Protein AF-A0A7J2YB79-F1 (afdb_monomer_lite)

Sequence (160 aa):
MKFKALCLYAEPNAVDVVEHYNVNGASVYITTDARYLVVEPELNNDAHEIYSKMMEVLFYSLKPLRQSPDPVSYIEEHIWNEAEDLAIVDKVKNVFEQLRYYLVRDVVGYGIIDVLMKDDDVEEVTCERYDRNVGVIHRRYTEYNILDTNIMFGTADAMN

pLDDT: mean 91.73, std 8.38, range [58.25, 98.5]

Structure (mmCIF, N/CA/C/O backbone):
data_AF-A0A7J2YB79-F1
#
_entry.id   AF-A0A7J2YB79-F1
#
loop_
_atom_site.group_PDB
_atom_site.id
_atom_site.type_symbol
_atom_site.label_atom_id
_atom_site.label_alt_id
_atom_site.label_comp_id
_atom_site.label_asym_id
_atom_site.label_entity_id
_atom_site.label_seq_id
_atom_site.pdbx_PDB_ins_code
_atom_site.Cartn_x
_atom_site.Cartn_y
_atom_site.Cartn_z
_atom_site.occupancy
_atom_site.B_iso_or_equiv
_atom_site.auth_seq_id
_atom_site.auth_comp_id
_atom_site.auth_asym_id
_atom_site.auth_atom_id
_atom_site.pdbx_PDB_model_num
ATOM 1 N N . MET A 1 1 ? -19.626 6.740 5.438 1.00 59.31 1 MET A N 1
ATOM 2 C CA . MET A 1 1 ? -18.895 6.752 4.139 1.00 59.31 1 MET A CA 1
ATOM 3 C C . MET A 1 1 ? -18.306 5.360 3.950 1.00 59.31 1 MET A C 1
ATOM 5 O O . MET A 1 1 ? -17.808 4.833 4.928 1.00 59.31 1 MET A O 1
ATOM 9 N N . LYS A 1 2 ? -18.406 4.707 2.780 1.00 74.75 2 LYS A N 1
ATOM 10 C CA . LYS A 1 2 ? -17.812 3.361 2.620 1.00 74.75 2 LYS A CA 1
ATOM 11 C C . LYS A 1 2 ? -16.377 3.474 2.115 1.00 74.75 2 LYS A C 1
ATOM 13 O O . LYS A 1 2 ? -16.171 3.861 0.968 1.00 74.75 2 LYS A O 1
ATOM 18 N N . PHE A 1 3 ? -15.420 3.128 2.968 1.00 87.12 3 PHE A N 1
ATOM 19 C CA . PHE A 1 3 ? -14.007 3.034 2.614 1.00 87.12 3 PHE A CA 1
ATOM 20 C C . PHE A 1 3 ? -13.738 1.665 1.990 1.00 87.12 3 PHE A C 1
ATOM 22 O O . PHE A 1 3 ? -14.204 0.644 2.493 1.00 87.12 3 PHE A O 1
ATOM 29 N N . LYS A 1 4 ? -13.000 1.630 0.881 1.00 88.00 4 LYS A N 1
ATOM 30 C CA . LYS A 1 4 ? -12.633 0.385 0.206 1.00 88.00 4 LYS A CA 1
ATOM 31 C C . LYS A 1 4 ? -11.117 0.303 0.121 1.00 88.00 4 LYS A C 1
ATOM 33 O O . LYS A 1 4 ? -10.509 1.145 -0.529 1.00 88.00 4 LYS A O 1
ATOM 38 N N . ALA A 1 5 ? -10.540 -0.728 0.730 1.00 88.81 5 ALA A N 1
ATOM 39 C CA . ALA A 1 5 ? -9.140 -1.056 0.513 1.00 88.81 5 ALA A CA 1
ATOM 40 C C . ALA A 1 5 ? -8.944 -1.453 -0.957 1.00 88.81 5 ALA A C 1
ATOM 42 O O . ALA A 1 5 ? -9.639 -2.335 -1.472 1.00 88.81 5 ALA A O 1
ATOM 43 N N . LEU A 1 6 ? -8.026 -0.767 -1.630 1.00 91.44 6 LEU A N 1
ATOM 44 C CA . LEU A 1 6 ? -7.545 -1.148 -2.953 1.00 91.44 6 LEU A CA 1
ATOM 45 C C . LEU A 1 6 ? -6.367 -2.099 -2.762 1.00 91.44 6 LEU A C 1
ATOM 47 O O . LEU A 1 6 ? -5.368 -1.698 -2.168 1.00 91.44 6 LEU A O 1
ATOM 51 N N . CYS A 1 7 ? -6.522 -3.336 -3.227 1.00 93.38 7 CYS A N 1
ATOM 52 C CA . CYS A 1 7 ? -5.513 -4.388 -3.140 1.00 93.38 7 CYS A CA 1
ATOM 53 C C . CYS A 1 7 ? -4.871 -4.570 -4.513 1.00 93.38 7 CYS A C 1
ATOM 55 O O . CYS A 1 7 ? -5.582 -4.800 -5.497 1.00 93.38 7 CYS A O 1
ATOM 57 N N . LEU A 1 8 ? -3.548 -4.472 -4.581 1.00 95.19 8 LEU A N 1
ATOM 58 C CA . LEU A 1 8 ? -2.796 -4.731 -5.800 1.00 95.19 8 LEU A CA 1
ATOM 59 C C . LEU A 1 8 ? -2.573 -6.232 -5.951 1.00 95.19 8 LEU A C 1
ATOM 61 O O . LEU A 1 8 ? -2.120 -6.918 -5.036 1.00 95.19 8 LEU A O 1
ATOM 65 N N . TYR A 1 9 ? -2.906 -6.733 -7.132 1.00 93.50 9 TYR A N 1
ATOM 66 C CA . TYR A 1 9 ? -2.791 -8.136 -7.481 1.00 93.50 9 TYR A CA 1
ATOM 67 C C . TYR A 1 9 ? -2.141 -8.273 -8.853 1.00 93.50 9 TYR A C 1
ATOM 69 O O . TYR A 1 9 ? -2.325 -7.431 -9.738 1.00 93.50 9 TYR A O 1
ATOM 77 N N . ALA A 1 10 ? -1.398 -9.357 -9.030 1.00 91.75 10 ALA A N 1
ATOM 78 C CA . ALA A 1 10 ? -0.848 -9.771 -10.304 1.00 91.75 10 ALA A CA 1
ATOM 79 C C . ALA A 1 10 ? -0.682 -11.293 -10.321 1.00 91.75 10 ALA A C 1
ATOM 81 O O . ALA A 1 10 ? -0.416 -11.913 -9.293 1.00 91.75 10 ALA A O 1
ATOM 82 N N . GLU A 1 11 ? -0.781 -11.878 -11.513 1.00 87.56 11 GLU A N 1
ATOM 83 C CA . GLU A 1 11 ? -0.439 -13.277 -11.773 1.00 87.56 11 GLU A CA 1
ATOM 84 C C . GLU A 1 11 ? 0.904 -13.332 -12.516 1.00 87.56 11 GLU A C 1
ATOM 86 O O . GLU A 1 11 ? 0.927 -13.359 -13.749 1.00 87.56 11 GLU A O 1
ATOM 91 N N . PRO A 1 12 ? 2.046 -13.334 -11.802 1.00 76.94 12 PRO A N 1
ATOM 92 C CA . PRO A 1 12 ? 3.361 -13.306 -12.440 1.00 76.94 12 PRO A CA 1
ATOM 93 C C . PRO A 1 12 ? 3.649 -14.566 -13.270 1.00 76.94 12 PRO A C 1
ATOM 95 O O . PRO A 1 12 ? 4.486 -14.522 -14.156 1.00 76.94 12 PRO A O 1
ATOM 98 N N . ASN A 1 13 ? 2.911 -15.665 -13.068 1.00 75.56 13 ASN A N 1
ATOM 99 C CA . ASN A 1 13 ? 3.077 -16.919 -13.816 1.00 75.56 13 ASN A CA 1
ATOM 100 C C . ASN A 1 13 ? 2.823 -16.793 -15.331 1.00 75.56 13 ASN A C 1
ATOM 102 O O . ASN A 1 13 ? 3.170 -17.703 -16.080 1.00 75.56 13 ASN A O 1
ATOM 106 N N . ALA A 1 14 ? 2.181 -15.712 -15.782 1.00 72.06 14 ALA A N 1
ATOM 107 C CA . ALA A 1 14 ? 1.902 -15.479 -17.195 1.00 72.06 14 ALA A CA 1
ATOM 108 C C . ALA A 1 14 ? 3.098 -14.894 -17.972 1.00 72.06 14 ALA A C 1
ATOM 110 O O . ALA A 1 14 ? 3.030 -14.846 -19.200 1.00 72.06 14 ALA A O 1
ATOM 111 N N . VAL A 1 15 ? 4.162 -14.445 -17.287 1.00 78.31 15 VAL A N 1
ATOM 112 C CA . VAL A 1 15 ? 5.333 -13.782 -17.887 1.00 78.31 15 VAL A CA 1
ATOM 113 C C . VAL A 1 15 ? 6.627 -14.196 -17.191 1.00 78.31 15 VAL A C 1
ATOM 115 O O . VAL A 1 15 ? 6.637 -14.528 -16.010 1.00 78.31 15 VAL A O 1
ATOM 118 N N . ASP A 1 16 ? 7.738 -14.169 -17.924 1.00 91.25 16 ASP A N 1
ATOM 119 C CA . ASP A 1 16 ? 9.048 -14.476 -17.361 1.00 91.25 16 ASP A CA 1
ATOM 120 C C . ASP A 1 16 ? 9.463 -13.408 -16.332 1.00 91.25 16 ASP A C 1
ATOM 122 O O . ASP A 1 16 ? 9.653 -12.226 -16.641 1.00 91.25 16 ASP A O 1
ATOM 126 N N . VAL A 1 17 ? 9.589 -13.844 -15.078 1.00 95.31 17 VAL A N 1
ATOM 127 C CA . VAL A 1 17 ? 10.056 -13.030 -13.951 1.00 95.31 17 VAL A CA 1
ATOM 128 C C . VAL A 1 17 ? 11.582 -13.020 -13.946 1.00 95.31 17 VAL A C 1
ATOM 130 O O . VAL A 1 17 ? 12.209 -14.078 -13.872 1.00 95.31 17 VAL A O 1
ATOM 133 N N . VAL A 1 18 ? 12.178 -11.827 -13.990 1.00 95.62 18 VAL A N 1
ATOM 134 C CA . VAL A 1 18 ? 13.635 -11.653 -13.872 1.00 95.62 18 VAL A CA 1
ATOM 135 C C . VAL A 1 18 ? 14.072 -11.527 -12.418 1.00 95.62 18 VAL A C 1
ATOM 137 O O . VAL A 1 18 ? 15.135 -12.024 -12.054 1.00 95.62 18 VAL A O 1
ATOM 140 N N . GLU A 1 19 ? 13.239 -10.921 -11.571 1.00 96.44 19 GLU A N 1
ATOM 141 C CA . GLU A 1 19 ? 13.512 -10.793 -10.144 1.00 96.44 19 GLU A CA 1
ATOM 142 C C . GLU A 1 19 ? 12.228 -10.750 -9.320 1.00 96.44 19 GLU A C 1
ATOM 144 O O . GLU A 1 19 ? 11.199 -10.243 -9.762 1.00 96.44 19 GLU A O 1
ATOM 149 N N . HIS A 1 20 ? 12.314 -11.289 -8.105 1.00 96.81 20 HIS A N 1
ATOM 150 C CA . HIS A 1 20 ? 11.262 -11.256 -7.103 1.00 96.81 20 HIS A CA 1
ATOM 151 C C . HIS A 1 20 ? 11.864 -10.939 -5.731 1.00 96.81 20 HIS A C 1
ATOM 153 O O . HIS A 1 20 ? 12.799 -11.612 -5.287 1.00 96.81 20 HIS A O 1
ATOM 159 N N . TYR A 1 21 ? 11.310 -9.934 -5.059 1.00 97.94 21 TYR A N 1
ATOM 160 C CA . TYR A 1 21 ? 11.701 -9.521 -3.713 1.00 97.94 21 TYR A CA 1
ATOM 161 C C . TYR A 1 21 ? 10.498 -8.968 -2.941 1.00 97.94 21 TYR A C 1
ATOM 163 O O . TYR A 1 21 ? 9.405 -8.834 -3.485 1.00 97.94 21 TYR A O 1
ATOM 171 N N . ASN A 1 22 ? 10.677 -8.693 -1.646 1.00 97.75 22 ASN A N 1
ATOM 172 C CA . ASN A 1 22 ? 9.615 -8.154 -0.798 1.00 97.75 22 ASN A CA 1
ATOM 173 C C . ASN A 1 22 ? 9.918 -6.715 -0.397 1.00 97.75 22 ASN A C 1
ATOM 175 O O . ASN A 1 22 ? 11.039 -6.406 0.003 1.00 97.75 22 ASN A O 1
ATOM 179 N N . VAL A 1 23 ? 8.883 -5.880 -0.407 1.00 97.81 23 VAL A N 1
ATOM 180 C CA . VAL A 1 23 ? 8.926 -4.496 0.062 1.00 97.81 23 VAL A CA 1
ATOM 181 C C . VAL A 1 23 ? 7.732 -4.267 0.975 1.00 97.81 23 VAL A C 1
ATOM 183 O O . VAL A 1 23 ? 6.582 -4.432 0.577 1.00 97.81 23 VAL A O 1
ATOM 186 N N . ASN A 1 24 ? 8.004 -3.910 2.230 1.00 92.56 24 ASN A N 1
ATOM 187 C CA . ASN A 1 24 ? 6.988 -3.565 3.229 1.00 92.56 24 ASN A CA 1
ATOM 188 C C . ASN A 1 24 ? 5.833 -4.592 3.380 1.00 92.56 24 ASN A C 1
ATOM 190 O O . ASN A 1 24 ? 4.707 -4.214 3.671 1.00 92.56 24 ASN A O 1
ATOM 194 N N . GLY A 1 25 ? 6.088 -5.891 3.185 1.00 92.50 25 GLY A N 1
ATOM 195 C CA . GLY A 1 25 ? 5.060 -6.943 3.279 1.00 92.50 25 GLY A CA 1
ATOM 196 C C . GLY A 1 25 ? 4.268 -7.205 1.990 1.00 92.50 25 GLY A C 1
ATOM 197 O O . GLY A 1 25 ? 3.401 -8.075 1.993 1.00 92.50 25 GLY A O 1
ATOM 198 N N . ALA A 1 26 ? 4.584 -6.503 0.900 1.00 97.31 26 ALA A N 1
ATOM 199 C CA . ALA A 1 26 ? 4.149 -6.831 -0.454 1.00 97.31 26 ALA A CA 1
ATOM 200 C C . ALA A 1 26 ? 5.273 -7.534 -1.229 1.00 97.31 26 ALA A C 1
ATOM 202 O O . ALA A 1 26 ? 6.457 -7.311 -0.963 1.00 97.31 26 ALA A O 1
ATOM 203 N N . SER A 1 27 ? 4.899 -8.355 -2.205 1.00 97.56 27 SER A N 1
ATOM 204 C CA . SER A 1 27 ? 5.831 -8.972 -3.147 1.00 97.56 27 SER A CA 1
ATOM 205 C C . SER A 1 27 ? 5.924 -8.134 -4.416 1.00 97.56 27 SER A C 1
ATOM 207 O O . SER A 1 27 ? 4.909 -7.732 -4.984 1.00 97.56 27 SER A O 1
ATOM 209 N N . VAL A 1 28 ? 7.149 -7.898 -4.868 1.00 98.25 28 VAL A N 1
ATOM 210 C CA . VAL A 1 28 ? 7.474 -7.146 -6.078 1.00 98.25 28 VAL A CA 1
ATOM 211 C C . VAL A 1 28 ? 8.112 -8.087 -7.085 1.00 98.25 28 VAL A C 1
ATOM 213 O O . VAL A 1 28 ? 9.024 -8.841 -6.745 1.00 98.25 28 VAL A O 1
ATOM 216 N N . TYR A 1 29 ? 7.642 -8.024 -8.327 1.00 97.88 29 TYR A N 1
ATOM 217 C CA . TYR A 1 29 ? 8.151 -8.813 -9.440 1.00 97.88 29 TYR A CA 1
ATOM 218 C C . TYR A 1 29 ? 8.588 -7.889 -10.570 1.00 97.88 29 TYR A C 1
ATOM 220 O O . TYR A 1 29 ? 7.790 -7.097 -11.073 1.00 97.88 29 TYR A O 1
ATOM 228 N N . ILE A 1 30 ? 9.831 -8.042 -11.012 1.00 97.81 30 ILE A N 1
ATOM 229 C CA . ILE A 1 30 ? 10.319 -7.437 -12.250 1.00 97.81 30 ILE A CA 1
ATOM 230 C C . ILE A 1 30 ? 10.229 -8.492 -13.344 1.00 97.81 30 ILE A C 1
ATOM 232 O O . ILE A 1 30 ? 10.579 -9.657 -13.138 1.00 97.81 30 ILE A O 1
ATOM 236 N N . THR A 1 31 ? 9.750 -8.094 -14.513 1.00 96.81 31 THR A N 1
ATOM 237 C CA . THR A 1 31 ? 9.442 -9.001 -15.627 1.00 96.81 31 THR A CA 1
ATOM 238 C C . THR A 1 31 ? 10.213 -8.621 -16.887 1.00 96.81 31 THR A C 1
ATOM 240 O O . THR A 1 31 ? 10.617 -7.470 -17.060 1.00 96.81 31 THR A O 1
ATOM 243 N N . THR A 1 32 ? 10.412 -9.581 -17.792 1.00 95.00 32 THR A N 1
ATOM 244 C CA . THR A 1 32 ? 11.137 -9.354 -19.057 1.00 95.00 32 THR A CA 1
ATOM 245 C C . THR A 1 32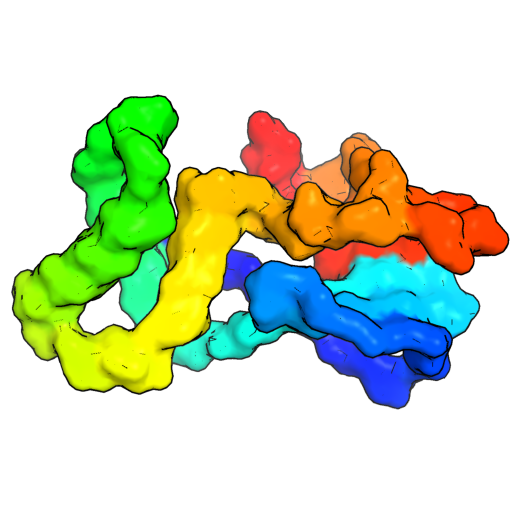 ? 10.425 -8.402 -20.018 1.00 95.00 32 THR A C 1
ATOM 247 O O . THR A 1 32 ? 11.057 -7.872 -20.927 1.00 95.00 32 THR A O 1
ATOM 250 N N . ASP A 1 33 ? 9.111 -8.204 -19.864 1.00 94.88 33 ASP A N 1
ATOM 251 C CA . ASP A 1 33 ? 8.309 -7.284 -20.680 1.00 94.88 33 ASP A CA 1
ATOM 252 C C . ASP A 1 33 ? 8.222 -5.871 -20.080 1.00 94.88 33 ASP A C 1
ATOM 254 O O . ASP A 1 33 ? 7.301 -5.120 -20.394 1.00 94.88 33 ASP A O 1
ATOM 258 N N . ALA A 1 34 ? 9.215 -5.504 -19.262 1.00 96.25 34 ALA A N 1
ATOM 259 C CA . ALA A 1 34 ? 9.373 -4.187 -18.658 1.00 96.25 34 ALA A CA 1
ATOM 260 C C . ALA A 1 34 ? 8.232 -3.787 -17.704 1.00 96.25 34 ALA A C 1
ATOM 262 O O . ALA A 1 34 ? 7.801 -2.633 -17.691 1.00 96.25 34 ALA A O 1
ATOM 263 N N . ARG A 1 35 ? 7.757 -4.718 -16.863 1.00 97.25 35 ARG A N 1
ATOM 264 C CA . ARG A 1 35 ? 6.780 -4.406 -15.804 1.00 97.25 35 ARG A CA 1
ATOM 265 C C . ARG A 1 35 ? 7.320 -4.593 -14.395 1.00 97.25 35 ARG A C 1
ATOM 267 O O . ARG A 1 35 ? 8.077 -5.532 -14.135 1.00 97.25 35 ARG A O 1
ATOM 274 N N . TYR A 1 36 ? 6.842 -3.726 -13.504 1.00 97.94 36 TYR A N 1
ATOM 275 C CA . TYR A 1 36 ? 7.031 -3.757 -12.053 1.00 97.94 36 TYR A CA 1
ATOM 276 C C . TYR A 1 36 ? 5.696 -4.151 -11.402 1.00 97.94 36 TYR A C 1
ATOM 278 O O . TYR A 1 36 ? 4.787 -3.339 -11.247 1.00 97.94 36 TYR A O 1
ATOM 286 N N . LEU A 1 37 ? 5.511 -5.425 -11.079 1.00 97.94 37 LEU A N 1
ATOM 287 C CA . LEU A 1 37 ? 4.233 -5.930 -10.577 1.00 97.94 37 LEU A CA 1
ATOM 288 C C . LEU A 1 37 ? 4.258 -6.016 -9.055 1.00 97.94 37 LEU A C 1
ATOM 290 O O . LEU A 1 37 ? 5.126 -6.674 -8.486 1.00 97.94 37 LEU A O 1
ATOM 294 N N . VAL A 1 38 ? 3.272 -5.398 -8.411 1.00 98.12 38 VAL A N 1
ATOM 295 C CA . VAL A 1 38 ? 3.079 -5.445 -6.961 1.00 98.12 38 VAL A CA 1
ATOM 296 C C . VAL A 1 38 ? 1.944 -6.400 -6.620 1.00 98.12 38 VAL A C 1
ATOM 298 O O . VAL A 1 38 ? 0.843 -6.298 -7.164 1.00 98.12 38 VAL A O 1
ATOM 301 N N . VAL A 1 39 ? 2.201 -7.310 -5.688 1.00 97.38 39 VAL A N 1
ATOM 302 C CA . VAL A 1 39 ? 1.195 -8.191 -5.093 1.00 97.38 39 VAL A CA 1
ATOM 303 C C . VAL A 1 39 ? 1.150 -7.923 -3.596 1.00 97.38 39 VAL A C 1
ATOM 305 O O . VAL A 1 39 ? 2.120 -8.162 -2.877 1.00 97.38 39 VAL A O 1
ATOM 308 N N . GLU A 1 40 ? 0.020 -7.409 -3.130 1.00 96.94 40 GLU A N 1
ATOM 309 C CA . GLU A 1 40 ? -0.227 -7.106 -1.722 1.00 96.94 40 GLU A CA 1
ATOM 310 C C . GLU A 1 40 ? -0.949 -8.267 -1.019 1.00 96.94 40 GLU A C 1
ATOM 312 O O . GLU A 1 40 ? -1.539 -9.126 -1.682 1.00 96.94 40 GLU A O 1
ATOM 317 N N . PRO A 1 41 ? -0.949 -8.307 0.327 1.00 95.06 41 PRO A N 1
ATOM 318 C CA . PRO A 1 41 ? -1.725 -9.289 1.073 1.00 95.06 41 PRO A CA 1
ATOM 319 C C . PRO A 1 41 ? -3.209 -9.267 0.683 1.00 95.06 41 PRO A C 1
ATOM 321 O O . PRO A 1 41 ? -3.841 -8.209 0.654 1.00 95.06 41 PRO A O 1
ATOM 324 N N . GLU A 1 42 ? -3.791 -10.435 0.422 1.00 91.44 42 GLU A N 1
ATOM 325 C CA . GLU A 1 42 ? -5.212 -10.538 0.087 1.00 91.44 42 GLU A CA 1
ATOM 326 C C . GLU A 1 42 ? -6.102 -10.187 1.287 1.00 91.44 42 GLU A C 1
ATOM 328 O O . GLU A 1 42 ? -5.907 -10.686 2.399 1.00 91.44 42 GLU A O 1
ATOM 333 N N . LEU A 1 43 ? -7.133 -9.374 1.049 1.00 90.44 43 LEU A N 1
ATOM 334 C CA . LEU A 1 43 ? -8.219 -9.159 2.001 1.00 90.44 43 LEU A CA 1
ATOM 335 C C . LEU A 1 43 ? -9.399 -10.059 1.642 1.00 90.44 43 LEU A C 1
ATOM 337 O O . LEU A 1 43 ? -9.989 -9.953 0.569 1.00 90.44 43 LEU A O 1
ATOM 341 N N . ASN A 1 44 ? -9.785 -10.930 2.572 1.00 89.12 44 ASN A N 1
ATOM 342 C CA . ASN A 1 44 ? -11.053 -11.641 2.461 1.00 89.12 44 ASN A CA 1
ATOM 343 C C . ASN A 1 44 ? -12.239 -10.695 2.755 1.00 89.12 44 ASN A C 1
ATOM 345 O O . ASN A 1 44 ? -12.065 -9.557 3.198 1.00 89.12 44 ASN A O 1
ATOM 349 N N . ASN A 1 45 ? -13.466 -11.169 2.517 1.00 89.25 45 ASN A N 1
ATOM 350 C CA . ASN A 1 45 ? -14.674 -10.355 2.695 1.00 89.25 45 ASN A CA 1
ATOM 351 C C . ASN A 1 45 ? -14.809 -9.784 4.118 1.00 89.25 45 ASN A C 1
ATOM 353 O O . ASN A 1 45 ? -15.106 -8.601 4.270 1.00 89.25 45 ASN A O 1
ATOM 357 N N . ASP A 1 46 ? -14.536 -10.595 5.144 1.00 86.75 46 ASP A N 1
ATOM 358 C CA . ASP A 1 46 ? -14.587 -10.153 6.542 1.00 86.75 46 ASP A CA 1
ATOM 359 C C . ASP A 1 46 ? -13.559 -9.042 6.804 1.00 86.75 46 ASP A C 1
ATOM 361 O O . ASP A 1 46 ? -13.876 -8.029 7.427 1.00 86.75 46 ASP A O 1
ATOM 365 N N . ALA A 1 47 ? -12.340 -9.189 6.282 1.00 90.19 47 ALA A N 1
ATOM 366 C CA . ALA A 1 47 ? -11.276 -8.207 6.434 1.00 90.19 47 ALA A CA 1
ATOM 367 C C . ALA A 1 47 ? -11.610 -6.887 5.725 1.00 90.19 47 ALA A C 1
ATOM 369 O O . ALA A 1 47 ? -11.371 -5.821 6.286 1.00 90.19 47 ALA A O 1
ATOM 370 N N . HIS A 1 48 ? -12.229 -6.933 4.541 1.00 93.56 48 HIS A N 1
ATOM 371 C CA . HIS A 1 48 ? -12.713 -5.730 3.859 1.00 93.56 48 HIS A CA 1
ATOM 372 C C . HIS A 1 48 ? -13.793 -4.993 4.660 1.00 93.56 48 HIS A C 1
ATOM 374 O O . HIS A 1 48 ? -13.760 -3.763 4.757 1.00 93.56 48 HIS A O 1
ATOM 380 N N . GLU A 1 49 ? -14.749 -5.722 5.241 1.00 92.50 49 GLU A N 1
ATOM 381 C CA . GLU A 1 49 ? -15.794 -5.119 6.071 1.00 92.50 49 GLU A CA 1
ATOM 382 C C . GLU A 1 49 ? -15.220 -4.482 7.335 1.00 92.50 49 GLU A C 1
ATOM 384 O O . GLU A 1 49 ? -15.612 -3.370 7.699 1.00 92.50 49 GLU A O 1
ATOM 389 N N . ILE A 1 50 ? -14.286 -5.169 7.995 1.00 93.81 50 ILE A N 1
ATOM 390 C CA . ILE A 1 50 ? -13.630 -4.653 9.194 1.00 93.81 50 ILE A CA 1
ATOM 391 C C . ILE A 1 50 ? -12.775 -3.435 8.839 1.00 93.81 50 ILE A C 1
ATOM 393 O O . ILE A 1 50 ? -12.936 -2.400 9.477 1.00 93.81 50 ILE A O 1
ATOM 397 N N . TYR A 1 51 ? -11.952 -3.501 7.789 1.00 95.38 51 TYR A N 1
ATOM 398 C CA . TYR A 1 51 ? -11.159 -2.366 7.309 1.00 95.38 51 TYR A CA 1
ATOM 399 C C . TYR A 1 51 ? -12.037 -1.132 7.079 1.00 95.38 51 TYR A C 1
ATOM 401 O O . TYR A 1 51 ? -11.717 -0.052 7.569 1.00 95.38 51 TYR A O 1
ATOM 409 N N . SER A 1 52 ? -13.177 -1.285 6.389 1.00 94.00 52 SER A N 1
ATOM 410 C CA . SER A 1 52 ? -14.067 -0.152 6.114 1.00 94.00 52 SER A CA 1
ATOM 411 C C . SER A 1 52 ? -14.591 0.497 7.393 1.00 94.00 52 SER A C 1
ATOM 413 O O . SER A 1 52 ? -14.762 1.714 7.412 1.00 94.00 52 SER A O 1
ATOM 415 N N . LYS A 1 53 ? -14.890 -0.298 8.427 1.00 91.75 53 LYS A N 1
ATOM 416 C CA . LYS A 1 53 ? -15.366 0.208 9.721 1.00 91.75 53 LYS A CA 1
ATOM 417 C C . LYS A 1 53 ? -14.247 0.915 10.475 1.00 91.75 53 LYS A C 1
ATOM 419 O O . LYS A 1 53 ? -14.442 2.044 10.906 1.00 91.75 53 LYS A O 1
ATOM 424 N N . MET A 1 54 ? -13.076 0.286 10.565 1.00 91.75 54 MET A N 1
ATOM 425 C CA . MET A 1 54 ? -11.902 0.858 11.232 1.00 91.75 54 MET A CA 1
ATOM 426 C C . MET A 1 54 ? -11.500 2.191 10.589 1.00 91.75 54 MET A C 1
ATOM 428 O O . MET A 1 54 ? -11.296 3.177 11.288 1.00 91.75 54 MET A O 1
ATOM 432 N N . MET A 1 55 ? -11.476 2.264 9.254 1.00 91.75 55 MET A N 1
ATOM 433 C CA . MET A 1 55 ? -11.216 3.512 8.529 1.00 91.75 55 MET A CA 1
ATOM 434 C C . MET A 1 55 ? -12.262 4.591 8.796 1.00 91.75 55 MET A C 1
ATOM 436 O O . MET A 1 55 ? -11.907 5.760 8.920 1.00 91.75 55 MET A O 1
ATOM 440 N N . GLU A 1 56 ? -13.544 4.226 8.882 1.00 90.69 56 GLU A N 1
ATOM 441 C CA . GLU A 1 56 ? -14.607 5.185 9.183 1.00 90.69 56 GLU A CA 1
ATOM 442 C C . GLU A 1 56 ? -14.433 5.789 10.577 1.00 90.69 56 GLU A C 1
ATOM 444 O O . GLU A 1 56 ? -14.491 7.011 10.723 1.00 90.69 56 GLU A O 1
ATOM 449 N N . VAL A 1 57 ? -14.148 4.962 11.585 1.00 86.69 57 VAL A N 1
ATOM 450 C CA . VAL A 1 57 ? -13.918 5.461 12.942 1.00 86.69 57 VAL A CA 1
ATOM 451 C C . VAL A 1 57 ? -12.640 6.286 13.017 1.00 86.6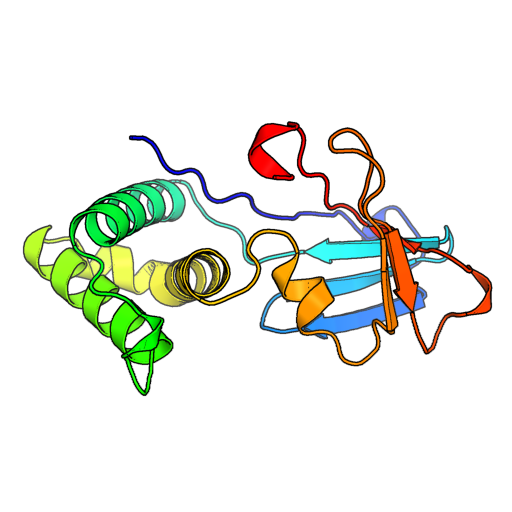9 57 VAL A C 1
ATOM 453 O O . VAL A 1 57 ? -12.674 7.387 13.573 1.00 86.69 57 VAL A O 1
ATOM 456 N N . LEU A 1 58 ? -11.541 5.829 12.411 1.00 86.06 58 LEU A N 1
ATOM 457 C CA . LEU A 1 58 ? -10.307 6.607 12.313 1.00 86.06 58 LEU A CA 1
ATOM 458 C C . LEU A 1 58 ? -10.589 7.973 11.694 1.00 86.06 58 LEU A C 1
ATOM 460 O O . LEU A 1 58 ? -10.255 8.986 12.292 1.00 86.06 58 LEU A O 1
ATOM 464 N N . PHE A 1 59 ? -11.276 8.035 10.556 1.00 85.25 59 PHE A N 1
ATOM 465 C CA . PHE A 1 59 ? -11.573 9.296 9.877 1.00 85.25 59 PHE A CA 1
ATOM 466 C C . PHE A 1 59 ? -12.301 10.316 10.773 1.00 85.25 59 PHE A C 1
ATOM 468 O O . PHE A 1 59 ? -12.004 11.509 10.708 1.00 85.25 59 PHE A O 1
ATOM 475 N N . TYR A 1 60 ? -13.219 9.864 11.635 1.00 83.12 60 TYR A N 1
ATOM 476 C CA . TYR A 1 60 ? -13.947 10.741 12.559 1.00 83.12 60 TYR A CA 1
ATOM 477 C C . TYR A 1 60 ? -13.210 11.029 13.875 1.00 83.12 60 TYR A C 1
ATOM 479 O O . TYR A 1 60 ? -13.453 12.068 14.491 1.00 83.12 60 TYR A O 1
ATOM 487 N N . SER A 1 61 ? -12.340 10.124 14.324 1.00 75.38 61 SER A N 1
ATOM 488 C CA . SER A 1 61 ? -11.662 10.196 15.628 1.00 75.38 61 SER A CA 1
ATOM 489 C C . SER A 1 61 ? -10.216 10.690 15.552 1.00 75.38 61 SER A C 1
ATOM 491 O O . SER A 1 61 ? -9.626 11.021 16.587 1.00 75.38 61 SER A O 1
ATOM 493 N N . LEU A 1 62 ? -9.651 10.767 14.343 1.00 66.94 62 LEU A N 1
ATOM 494 C CA . LEU A 1 62 ? -8.254 11.082 14.091 1.00 66.94 62 LEU A CA 1
ATOM 495 C C . LEU A 1 62 ? -7.885 12.448 14.669 1.00 66.94 62 LEU A C 1
ATOM 497 O O . LEU A 1 62 ? -8.142 13.511 14.098 1.00 66.94 62 LEU A O 1
ATOM 501 N N . LYS A 1 63 ? -7.184 12.411 15.803 1.00 65.38 63 LYS A N 1
ATOM 502 C CA . LYS A 1 63 ? -6.313 13.515 16.203 1.00 65.38 63 LYS A CA 1
ATOM 503 C C . LYS A 1 63 ? -5.213 13.660 15.141 1.00 65.38 63 LYS A C 1
ATOM 505 O O . LYS A 1 63 ? -4.862 12.668 14.503 1.00 65.38 63 LYS A O 1
ATOM 510 N N . PRO A 1 64 ? -4.632 14.855 14.940 1.00 63.81 64 PRO A N 1
ATOM 511 C CA . PRO A 1 64 ? -3.571 15.040 13.953 1.00 63.81 64 PRO A CA 1
ATOM 512 C C . PRO A 1 64 ? -2.404 14.059 14.183 1.00 63.81 64 PRO A C 1
ATOM 514 O O . PRO A 1 64 ? -1.587 14.271 15.077 1.00 63.81 64 PRO A O 1
ATOM 517 N N . LEU A 1 65 ? -2.296 13.005 13.361 1.00 64.12 65 LEU A N 1
ATOM 518 C CA . LEU A 1 65 ? -1.268 11.956 13.502 1.00 64.12 65 LEU A CA 1
ATOM 519 C C . LEU A 1 65 ? 0.156 12.491 13.426 1.00 64.12 65 LEU A C 1
ATOM 521 O O . LEU A 1 65 ? 1.058 11.906 14.011 1.00 64.12 65 LEU A O 1
ATOM 525 N N . ARG A 1 66 ? 0.350 13.644 12.772 1.00 58.25 66 ARG A N 1
ATOM 526 C CA . ARG A 1 66 ? 1.636 14.358 12.721 1.00 58.25 66 ARG A CA 1
ATOM 527 C C . ARG A 1 66 ? 2.201 14.702 14.104 1.00 58.25 66 ARG A C 1
ATOM 529 O O . ARG A 1 66 ? 3.367 15.060 14.195 1.00 58.25 66 ARG A O 1
ATOM 536 N N . GLN A 1 67 ? 1.382 14.650 15.154 1.00 62.12 67 GLN A N 1
ATOM 537 C CA . GLN A 1 67 ? 1.797 14.905 16.532 1.00 62.12 67 GLN A CA 1
ATOM 538 C C . GLN A 1 67 ? 2.047 13.617 17.333 1.00 62.12 67 GLN A C 1
ATOM 540 O O . GLN A 1 67 ? 2.517 13.711 18.465 1.00 62.12 67 GLN A O 1
ATOM 545 N N . SER A 1 68 ? 1.747 12.433 16.780 1.00 69.75 68 SER A N 1
ATOM 546 C CA . SER A 1 68 ? 2.055 11.165 17.443 1.00 69.75 68 SER A CA 1
ATOM 547 C C . SER A 1 68 ? 3.523 10.798 17.204 1.00 69.75 68 SER A C 1
ATOM 549 O O . SER A 1 68 ? 3.938 10.726 16.046 1.00 69.75 68 SER A O 1
ATOM 551 N N . PRO A 1 69 ? 4.314 10.539 18.259 1.00 74.44 69 PRO A N 1
ATOM 552 C CA . PRO A 1 69 ? 5.679 10.038 18.108 1.00 74.44 69 PRO A CA 1
ATOM 553 C C . PRO A 1 69 ? 5.716 8.623 17.511 1.00 74.44 69 PRO A C 1
ATOM 555 O O . PRO A 1 69 ? 6.742 8.234 16.961 1.00 74.44 69 PRO A O 1
ATOM 558 N N . ASP A 1 70 ? 4.607 7.880 17.595 1.00 88.69 70 ASP A N 1
ATOM 559 C CA . ASP A 1 70 ? 4.451 6.551 17.009 1.00 88.69 70 ASP A CA 1
ATOM 560 C C . ASP A 1 70 ? 3.046 6.390 16.392 1.00 88.69 70 ASP A C 1
ATOM 562 O O . ASP A 1 70 ? 2.089 5.986 17.063 1.00 88.69 70 ASP A O 1
ATOM 566 N N . PRO A 1 71 ? 2.872 6.772 15.114 1.00 88.62 71 PRO A N 1
ATOM 567 C CA . PRO A 1 71 ? 1.599 6.628 14.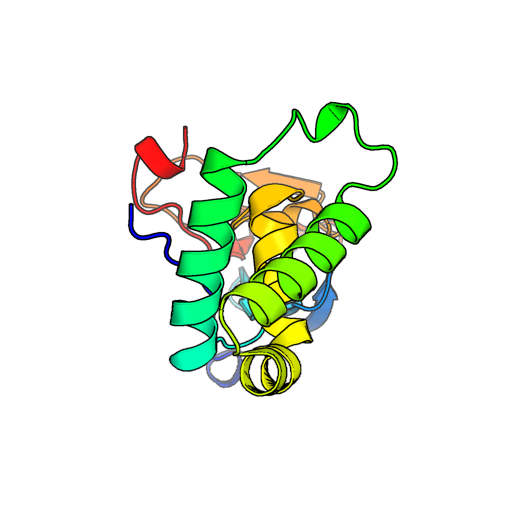416 1.00 88.62 71 PRO A CA 1
ATOM 568 C C . PRO A 1 71 ? 1.182 5.169 14.214 1.00 88.62 71 PRO A C 1
ATOM 570 O O . PRO A 1 71 ? -0.010 4.895 14.156 1.00 88.62 71 PRO A O 1
ATOM 573 N N . VAL A 1 72 ? 2.131 4.235 14.105 1.00 91.25 72 VAL A N 1
ATOM 574 C CA . VAL A 1 72 ? 1.826 2.824 13.827 1.00 91.25 72 VAL A CA 1
ATOM 575 C C . VAL A 1 72 ? 1.215 2.168 15.057 1.00 91.25 72 VAL A C 1
ATOM 577 O O . VAL A 1 72 ? 0.130 1.598 14.950 1.00 91.25 72 VAL A O 1
ATOM 580 N N . SER A 1 73 ? 1.838 2.329 16.227 1.00 91.38 73 SER A N 1
ATOM 581 C CA . SER A 1 73 ? 1.274 1.809 17.480 1.00 91.38 73 SER A CA 1
ATOM 582 C C . SER A 1 73 ? -0.097 2.415 17.782 1.00 91.38 73 SER A C 1
ATOM 584 O O . SER A 1 73 ? -0.994 1.706 18.221 1.00 91.38 73 SER A O 1
ATOM 586 N N . TYR A 1 74 ? -0.311 3.697 17.461 1.00 88.50 74 TYR A N 1
ATOM 587 C CA . TYR A 1 74 ? -1.630 4.324 17.593 1.00 88.50 74 TYR A CA 1
ATOM 588 C C . TYR A 1 74 ? -2.705 3.637 16.732 1.00 88.50 74 TYR A C 1
ATOM 590 O O . TYR A 1 74 ? -3.824 3.424 17.197 1.00 88.50 74 TYR A O 1
ATOM 598 N N . ILE A 1 75 ? -2.377 3.272 15.487 1.00 91.19 75 ILE A N 1
ATOM 599 C CA . ILE A 1 75 ? -3.297 2.531 14.613 1.00 91.19 75 ILE A CA 1
ATOM 600 C C . ILE A 1 75 ? -3.558 1.128 15.167 1.00 91.19 75 ILE A C 1
ATOM 602 O O . ILE A 1 75 ? -4.705 0.692 15.184 1.00 91.19 75 ILE A O 1
ATOM 606 N N . GLU A 1 76 ? -2.530 0.431 15.653 1.00 93.69 76 GLU A N 1
ATOM 607 C CA . GLU A 1 76 ? -2.690 -0.898 16.255 1.00 93.69 76 GLU A CA 1
ATOM 608 C C . GLU A 1 76 ? -3.584 -0.869 17.500 1.00 93.69 76 GLU A C 1
ATOM 610 O O . GLU A 1 76 ? -4.515 -1.667 17.605 1.00 93.69 76 GLU A O 1
ATOM 615 N N . GLU A 1 77 ? -3.356 0.076 18.414 1.00 91.56 77 GLU A N 1
ATOM 616 C CA . GLU A 1 77 ? -4.208 0.288 19.589 1.00 91.56 77 GLU A CA 1
ATOM 617 C C . GLU A 1 77 ? -5.653 0.578 19.180 1.00 91.56 77 GLU A C 1
ATOM 619 O O . GLU A 1 77 ? -6.589 0.030 19.762 1.00 91.56 77 GLU A O 1
ATOM 624 N N . HIS A 1 78 ? -5.848 1.404 18.150 1.00 88.81 78 HIS A N 1
ATOM 625 C CA . HIS A 1 78 ? -7.179 1.707 17.643 1.00 88.81 78 HIS A CA 1
ATOM 626 C C . HIS A 1 78 ? -7.888 0.462 17.098 1.00 88.81 78 HIS A C 1
ATOM 628 O O . HIS A 1 78 ? -9.040 0.228 17.452 1.00 88.81 78 HIS A O 1
ATOM 634 N N . ILE A 1 79 ? -7.201 -0.373 16.308 1.00 93.75 79 ILE A N 1
ATOM 635 C CA . ILE A 1 79 ? -7.761 -1.633 15.793 1.00 93.75 79 ILE A CA 1
ATOM 636 C C . ILE A 1 79 ? -8.300 -2.492 16.941 1.00 93.75 79 ILE A C 1
ATOM 638 O O . ILE A 1 79 ? -9.405 -3.025 16.836 1.00 93.75 79 ILE A O 1
ATOM 642 N N . TRP A 1 80 ? -7.537 -2.632 18.028 1.00 95.88 80 TRP A N 1
ATOM 643 C CA . TRP A 1 80 ? -7.929 -3.478 19.154 1.00 95.88 80 TRP A CA 1
ATOM 644 C C . TRP A 1 80 ? -9.047 -2.872 20.004 1.00 95.88 80 TRP A C 1
ATOM 646 O O . TRP A 1 80 ? -9.994 -3.589 20.320 1.00 95.88 80 TRP A O 1
ATOM 656 N N . ASN A 1 81 ? -8.997 -1.571 20.303 1.00 92.81 81 ASN A N 1
ATOM 657 C CA . ASN A 1 81 ? -10.057 -0.894 21.058 1.00 92.81 81 ASN A CA 1
ATOM 658 C C . ASN A 1 81 ? -11.410 -0.991 20.333 1.00 92.81 81 ASN A C 1
ATOM 660 O O . ASN A 1 81 ? -12.410 -1.397 20.918 1.00 92.81 81 ASN A O 1
ATOM 664 N N . GLU A 1 82 ? -11.431 -0.722 19.026 1.00 91.69 82 GLU A N 1
ATOM 665 C CA . GLU A 1 82 ? -12.654 -0.842 18.227 1.00 91.69 82 GLU A CA 1
ATOM 666 C C . GLU A 1 82 ? -13.118 -2.299 18.092 1.00 91.69 82 GLU A C 1
ATOM 668 O O . GLU A 1 82 ? -14.316 -2.585 18.028 1.00 91.69 82 GLU A O 1
ATOM 673 N N . ALA A 1 83 ? -12.186 -3.258 18.057 1.00 95.12 83 ALA A N 1
ATOM 674 C CA . ALA A 1 83 ? -12.532 -4.675 18.042 1.00 95.12 83 ALA A CA 1
ATOM 675 C C . ALA A 1 83 ? -13.253 -5.107 19.328 1.00 95.12 83 ALA A C 1
ATOM 677 O O . ALA A 1 83 ? -14.171 -5.933 19.261 1.00 95.12 83 ALA A O 1
ATOM 678 N N . GLU A 1 84 ? -12.838 -4.567 20.476 1.00 96.25 84 GLU A N 1
ATOM 679 C CA . GLU A 1 84 ? -13.479 -4.780 21.775 1.00 96.25 84 GLU A CA 1
ATOM 680 C C . GLU A 1 84 ? -14.866 -4.132 21.823 1.00 96.25 84 GLU A C 1
ATOM 682 O O . GLU A 1 84 ? -15.843 -4.827 22.116 1.00 96.25 84 GLU A O 1
ATOM 687 N N . ASP A 1 85 ? -14.977 -2.857 21.440 1.00 93.00 85 ASP A N 1
ATOM 688 C CA . ASP A 1 85 ? -16.239 -2.103 21.447 1.00 93.00 85 ASP A CA 1
ATOM 689 C C . ASP A 1 85 ? -17.310 -2.739 20.547 1.00 93.00 85 ASP A C 1
ATOM 691 O O . ASP A 1 85 ? -18.501 -2.766 20.876 1.00 93.00 85 ASP A O 1
ATOM 695 N N . LEU A 1 86 ? -16.889 -3.313 19.419 1.00 91.94 86 LEU A N 1
ATOM 696 C CA . LEU A 1 86 ? -17.766 -4.009 18.479 1.00 91.94 86 LEU A CA 1
ATOM 697 C C . LEU A 1 86 ? -17.985 -5.494 18.820 1.00 91.94 86 LEU A C 1
ATOM 699 O O . LEU A 1 86 ? -18.748 -6.162 18.118 1.00 91.94 86 LEU A O 1
ATOM 703 N N . ALA A 1 87 ? -17.335 -6.022 19.863 1.00 96.00 87 ALA A N 1
ATOM 704 C CA . ALA A 1 87 ? -17.347 -7.437 20.242 1.00 96.00 87 ALA A CA 1
ATOM 705 C C . ALA A 1 87 ? -16.946 -8.394 19.093 1.00 96.00 87 ALA A C 1
ATOM 707 O O . ALA A 1 87 ? -17.548 -9.452 18.894 1.00 96.00 87 ALA A O 1
ATOM 708 N N . ILE A 1 88 ? -15.916 -8.022 18.322 1.00 95.75 88 ILE A N 1
ATOM 709 C CA . ILE A 1 88 ? -15.399 -8.780 17.164 1.00 95.75 88 ILE A CA 1
ATOM 710 C C . ILE A 1 88 ? -13.915 -9.160 17.285 1.00 95.75 88 ILE A C 1
ATOM 712 O O . ILE A 1 88 ? -13.291 -9.492 16.277 1.00 95.75 88 ILE A O 1
ATOM 716 N N . VAL A 1 89 ? -13.346 -9.141 18.493 1.00 96.88 89 VAL A N 1
ATOM 717 C CA . VAL A 1 89 ? -11.919 -9.424 18.758 1.00 96.88 89 VAL A CA 1
ATOM 718 C C . VAL A 1 89 ? -11.418 -10.688 18.052 1.00 96.88 89 VAL A C 1
ATOM 720 O O . VAL A 1 89 ? -10.390 -10.642 17.381 1.00 96.88 89 VAL A O 1
ATOM 723 N N . ASP A 1 90 ? -12.161 -11.798 18.115 1.00 96.06 90 ASP A N 1
ATOM 724 C CA . ASP A 1 90 ? -11.759 -13.053 17.462 1.00 96.06 90 ASP A CA 1
ATOM 725 C C . ASP A 1 90 ? -11.701 -12.937 15.933 1.00 96.06 90 ASP A C 1
ATOM 727 O O . ASP A 1 90 ? -10.817 -13.511 15.296 1.00 96.06 90 ASP A O 1
ATOM 731 N N . LYS A 1 91 ? -12.615 -12.166 15.329 1.00 94.56 91 LYS A N 1
ATOM 732 C CA . LYS A 1 91 ? -12.593 -11.913 13.883 1.00 94.56 91 LYS A CA 1
ATOM 733 C C . LYS A 1 91 ? -11.383 -11.072 13.508 1.00 94.56 91 LYS A C 1
ATOM 735 O O . LYS A 1 91 ? -10.671 -11.440 12.583 1.00 94.56 91 LYS A O 1
ATOM 740 N N . VAL A 1 92 ? -11.134 -9.990 14.248 1.00 95.94 92 VAL A N 1
ATOM 741 C CA . VAL A 1 92 ? -9.996 -9.087 14.019 1.00 95.94 92 VAL A CA 1
ATOM 742 C C . VAL A 1 92 ? -8.679 -9.832 14.169 1.00 95.94 92 VAL A C 1
ATOM 744 O O . VAL A 1 92 ? -7.825 -9.723 13.299 1.00 95.94 92 VAL A O 1
ATOM 747 N N . LYS A 1 93 ? -8.543 -10.674 15.196 1.00 96.19 93 LYS A N 1
ATOM 748 C CA . LYS A 1 93 ? -7.347 -11.488 15.423 1.00 96.19 93 LYS A CA 1
ATOM 749 C C . LYS A 1 93 ? -6.993 -12.385 14.236 1.00 96.19 93 LYS A C 1
ATOM 751 O O . LYS A 1 93 ? -5.814 -12.545 13.937 1.00 96.19 93 LYS A O 1
ATOM 756 N N . ASN A 1 94 ? -7.989 -12.937 13.542 1.00 94.62 94 ASN A N 1
ATOM 757 C CA . ASN A 1 94 ? -7.764 -13.801 12.379 1.00 94.62 94 ASN A CA 1
ATOM 758 C C . ASN A 1 94 ? -7.268 -13.049 11.136 1.00 94.62 94 ASN A C 1
ATOM 760 O O . ASN A 1 94 ? -6.710 -13.679 10.241 1.00 94.62 94 ASN A O 1
ATOM 764 N N . VAL A 1 95 ? -7.492 -11.734 11.059 1.00 95.12 95 VAL A N 1
ATOM 765 C CA . VAL A 1 95 ? -7.144 -10.901 9.893 1.00 95.12 95 VAL A CA 1
ATOM 766 C C . VAL A 1 95 ? -6.260 -9.705 10.266 1.00 95.12 95 VAL A C 1
ATOM 768 O O . VAL A 1 95 ? -6.164 -8.734 9.515 1.00 95.12 95 VAL A O 1
ATOM 771 N N . PHE A 1 96 ? -5.643 -9.745 11.451 1.00 95.44 96 PHE A N 1
ATOM 772 C CA . PHE A 1 96 ? -4.968 -8.593 12.044 1.00 95.44 96 PHE A CA 1
ATOM 773 C C . PHE A 1 96 ? -3.818 -8.098 11.172 1.00 95.44 96 PHE A C 1
ATOM 775 O O . PHE A 1 96 ? -3.735 -6.905 10.911 1.00 95.44 96 PHE A O 1
ATOM 782 N N . GLU A 1 97 ? -2.979 -9.001 10.662 1.00 94.69 97 GLU A N 1
ATOM 783 C CA . GLU A 1 97 ? -1.829 -8.627 9.832 1.00 94.69 97 GLU A CA 1
ATOM 784 C C . GLU A 1 97 ? -2.256 -7.928 8.537 1.00 94.69 97 GLU A C 1
ATOM 786 O O . GLU A 1 97 ? -1.660 -6.924 8.148 1.00 94.69 97 GLU A O 1
ATOM 791 N N . GLN A 1 98 ? -3.332 -8.397 7.893 1.00 94.62 98 GLN A N 1
ATOM 792 C CA . GLN A 1 98 ? -3.866 -7.746 6.699 1.00 94.62 98 GLN A CA 1
ATOM 793 C C . GLN A 1 98 ? -4.471 -6.382 7.046 1.00 94.62 98 GLN A C 1
ATOM 795 O O . GLN A 1 98 ? -4.166 -5.391 6.390 1.00 94.62 98 GLN A O 1
ATOM 800 N N . LEU A 1 99 ? -5.286 -6.295 8.102 1.00 95.06 99 LEU A N 1
ATOM 801 C CA . LEU A 1 99 ? -5.853 -5.018 8.548 1.00 95.06 99 LEU A CA 1
ATOM 802 C C . LEU A 1 99 ? -4.759 -4.003 8.872 1.00 95.06 99 LEU A C 1
ATOM 804 O O . LEU A 1 99 ? -4.813 -2.871 8.398 1.00 95.06 99 LEU A O 1
ATOM 808 N N . ARG A 1 100 ? -3.754 -4.426 9.640 1.00 95.31 100 ARG A N 1
ATOM 809 C CA . ARG A 1 100 ? -2.593 -3.623 10.011 1.00 95.31 100 ARG A CA 1
ATOM 810 C C . ARG A 1 100 ? -1.861 -3.122 8.774 1.00 95.31 100 ARG A C 1
ATOM 812 O O . ARG A 1 100 ? -1.592 -1.928 8.694 1.00 95.31 100 ARG A O 1
ATOM 819 N N . TYR A 1 101 ? -1.580 -4.002 7.811 1.00 96.50 101 TYR A N 1
ATOM 820 C CA . TYR A 1 101 ? -0.938 -3.631 6.551 1.00 96.50 101 TYR A CA 1
ATOM 821 C C . TYR A 1 101 ? -1.691 -2.488 5.859 1.00 96.50 101 TYR A C 1
ATOM 823 O O . TYR A 1 101 ? -1.117 -1.420 5.652 1.00 96.50 101 TYR A O 1
ATOM 831 N N . TYR A 1 102 ? -2.985 -2.667 5.572 1.00 96.88 102 TYR A N 1
ATOM 832 C CA . TYR A 1 102 ? -3.759 -1.683 4.809 1.00 96.88 102 TYR A CA 1
ATOM 833 C C . TYR A 1 102 ? -4.017 -0.389 5.588 1.00 96.88 102 TYR A C 1
ATOM 835 O O . TYR A 1 102 ? -3.897 0.694 5.023 1.00 96.88 102 TYR A O 1
ATOM 843 N N . LEU A 1 103 ? -4.327 -0.467 6.885 1.00 95.00 103 LEU A N 1
ATOM 844 C CA . LEU A 1 103 ? -4.560 0.728 7.702 1.00 95.00 103 LEU A CA 1
ATOM 845 C C . LEU A 1 103 ? -3.283 1.562 7.845 1.00 95.00 103 LEU A C 1
ATOM 847 O O . LEU A 1 103 ? -3.329 2.778 7.689 1.00 95.00 103 LEU A O 1
ATOM 851 N N . VAL A 1 104 ? -2.127 0.932 8.072 1.00 94.69 104 VAL A N 1
ATOM 852 C CA . VAL A 1 104 ? -0.847 1.655 8.120 1.00 94.69 104 VAL A CA 1
ATOM 853 C C . VAL A 1 104 ? -0.500 2.231 6.746 1.00 94.69 104 VAL A C 1
ATOM 855 O O . VAL A 1 104 ? -0.125 3.400 6.664 1.00 94.69 104 VAL A O 1
ATOM 858 N N . ARG A 1 105 ? -0.662 1.454 5.668 1.00 95.88 105 ARG A N 1
ATOM 859 C CA . ARG A 1 105 ? -0.404 1.889 4.286 1.00 95.88 105 ARG A CA 1
ATOM 860 C C . ARG A 1 105 ? -1.226 3.122 3.900 1.00 95.88 105 ARG A C 1
ATOM 862 O O . ARG A 1 105 ? -0.679 4.060 3.327 1.00 95.88 105 ARG A O 1
ATOM 869 N N . ASP A 1 106 ? -2.514 3.123 4.235 1.00 94.06 106 ASP A N 1
ATOM 870 C CA . ASP A 1 106 ? -3.463 4.143 3.778 1.00 94.06 106 ASP A CA 1
ATOM 871 C C . ASP A 1 106 ? -3.524 5.375 4.688 1.00 94.06 106 ASP A C 1
ATOM 873 O O . ASP A 1 106 ? -3.857 6.463 4.221 1.00 94.06 106 ASP A O 1
ATOM 877 N N . VAL A 1 107 ? -3.215 5.225 5.980 1.00 91.50 107 VAL A N 1
ATOM 878 C CA . VAL A 1 107 ? -3.325 6.319 6.960 1.00 91.50 107 VAL A CA 1
ATOM 879 C C . VAL A 1 107 ? -1.974 6.972 7.262 1.00 91.50 107 VAL A C 1
ATOM 881 O O . VAL A 1 107 ? -1.911 8.184 7.477 1.00 91.50 107 VAL A O 1
ATOM 884 N N . VAL A 1 108 ? -0.897 6.184 7.302 1.00 91.50 108 VAL A N 1
ATOM 885 C CA . VAL A 1 108 ? 0.460 6.654 7.642 1.00 91.50 108 VAL A CA 1
ATOM 886 C C . VAL A 1 108 ? 1.368 6.680 6.413 1.00 91.50 108 VAL A C 1
ATOM 888 O O . VAL A 1 108 ? 2.221 7.558 6.301 1.00 91.50 108 VAL A O 1
ATOM 891 N N . GLY A 1 109 ? 1.210 5.697 5.529 1.00 93.56 109 GLY A N 1
ATOM 892 C CA . GLY A 1 109 ? 1.997 5.540 4.315 1.00 93.56 109 GLY A CA 1
ATOM 893 C C . GLY A 1 109 ? 1.533 6.420 3.157 1.00 93.56 109 GLY A C 1
ATOM 894 O O . GLY A 1 109 ? 0.905 7.464 3.336 1.00 93.56 109 GLY A O 1
ATOM 895 N N . TYR A 1 110 ? 1.860 5.972 1.948 1.00 94.75 110 TYR A N 1
ATOM 896 C CA . TYR A 1 110 ? 1.550 6.679 0.700 1.00 94.75 110 TYR A CA 1
ATOM 897 C C . TYR A 1 110 ? 0.384 6.042 -0.078 1.00 94.75 110 TYR A C 1
ATOM 899 O O . TYR A 1 110 ? 0.284 6.195 -1.296 1.00 94.75 110 TYR A O 1
ATOM 907 N N . GLY A 1 111 ? -0.501 5.306 0.603 1.00 94.50 111 GLY A N 1
ATOM 908 C CA . GLY A 1 111 ? -1.655 4.655 -0.018 1.00 94.50 111 GLY A CA 1
ATOM 909 C C . GLY A 1 111 ? -1.246 3.650 -1.097 1.00 94.50 111 GLY A C 1
ATOM 910 O O . GLY A 1 111 ? -0.344 2.842 -0.895 1.00 94.50 111 GLY A O 1
ATOM 911 N N . ILE A 1 112 ? -1.884 3.708 -2.269 1.00 95.31 112 ILE A N 1
ATOM 912 C CA . ILE A 1 112 ? -1.672 2.723 -3.347 1.00 95.31 112 ILE A CA 1
ATOM 913 C C . ILE A 1 112 ? -0.254 2.724 -3.945 1.00 95.31 112 ILE A C 1
ATOM 915 O O . ILE A 1 112 ? 0.100 1.780 -4.642 1.00 95.31 112 ILE A O 1
ATOM 919 N N . ILE A 1 113 ? 0.553 3.763 -3.692 1.00 97.12 113 ILE A N 1
ATOM 920 C CA . ILE A 1 113 ? 1.957 3.838 -4.133 1.00 97.12 113 ILE A CA 1
ATOM 921 C C . ILE A 1 113 ? 2.956 3.572 -2.996 1.00 97.12 113 ILE A C 1
ATOM 923 O O . ILE A 1 113 ? 4.158 3.699 -3.207 1.00 97.12 113 ILE A O 1
ATOM 927 N N . ASP A 1 114 ? 2.498 3.197 -1.796 1.00 97.94 114 ASP A N 1
ATOM 928 C CA . ASP A 1 114 ? 3.355 3.002 -0.614 1.00 97.94 114 ASP A CA 1
ATOM 929 C C . ASP A 1 114 ? 4.493 2.006 -0.846 1.00 97.94 114 ASP A C 1
ATOM 931 O O . ASP A 1 114 ? 5.610 2.245 -0.394 1.00 97.94 114 ASP A O 1
ATOM 935 N N . VAL A 1 115 ? 4.231 0.932 -1.597 1.00 98.25 115 VAL A N 1
ATOM 936 C CA . VAL A 1 115 ? 5.255 -0.050 -1.975 1.00 98.25 115 VAL A CA 1
ATOM 937 C C . VAL A 1 115 ? 6.356 0.604 -2.809 1.00 98.25 115 VAL A C 1
ATOM 939 O O . VAL A 1 115 ? 7.525 0.429 -2.491 1.00 98.25 115 VAL A O 1
ATOM 942 N N . LEU A 1 116 ? 5.999 1.421 -3.806 1.00 98.38 116 LEU A N 1
ATOM 943 C CA . LEU A 1 116 ? 6.977 2.120 -4.652 1.00 98.38 116 LEU A CA 1
ATOM 944 C C . LEU A 1 116 ? 7.808 3.114 -3.835 1.00 98.38 116 LEU A C 1
ATOM 946 O O . LEU A 1 116 ? 9.012 3.224 -4.018 1.00 98.38 116 LEU A O 1
ATOM 950 N N . MET A 1 117 ? 7.157 3.832 -2.917 1.00 98.00 117 MET A N 1
ATOM 951 C CA . MET A 1 117 ? 7.793 4.865 -2.095 1.00 98.00 117 MET A CA 1
ATOM 952 C C . MET A 1 117 ? 8.745 4.305 -1.031 1.00 98.00 117 MET A C 1
ATOM 954 O O . MET A 1 117 ? 9.597 5.040 -0.534 1.00 98.00 117 MET A O 1
ATOM 958 N N . LYS A 1 118 ? 8.577 3.036 -0.645 1.00 97.62 118 LYS A N 1
ATOM 959 C CA . LYS A 1 118 ? 9.407 2.342 0.354 1.00 97.62 118 LYS A CA 1
ATOM 960 C C . LYS A 1 118 ? 10.437 1.398 -0.263 1.00 97.62 118 LYS A C 1
ATOM 962 O O . LYS A 1 118 ? 11.164 0.744 0.481 1.00 97.62 118 LYS A O 1
ATOM 967 N N . ASP A 1 119 ? 10.470 1.295 -1.585 1.00 98.38 119 ASP A N 1
ATOM 968 C CA . ASP A 1 119 ? 11.448 0.489 -2.297 1.00 98.38 119 ASP A CA 1
ATOM 969 C C . ASP A 1 119 ? 12.721 1.307 -2.553 1.00 98.38 119 ASP A C 1
ATOM 971 O O . ASP A 1 119 ? 12.718 2.248 -3.345 1.00 98.38 119 ASP A O 1
ATOM 975 N N . ASP A 1 120 ? 13.822 0.937 -1.896 1.00 97.88 120 ASP A N 1
ATOM 976 C CA . ASP A 1 120 ? 15.115 1.619 -2.039 1.00 97.88 120 ASP A CA 1
ATOM 977 C C . ASP A 1 120 ? 15.687 1.531 -3.471 1.00 97.88 120 ASP A C 1
ATOM 979 O O . ASP A 1 120 ? 16.509 2.367 -3.876 1.00 97.88 120 ASP A O 1
ATOM 983 N N . ASP A 1 121 ? 15.252 0.536 -4.254 1.00 98.19 121 ASP A N 1
ATOM 984 C CA . ASP A 1 121 ? 15.659 0.357 -5.645 1.00 98.19 121 ASP A CA 1
ATOM 985 C C . ASP A 1 121 ? 14.832 1.182 -6.640 1.00 98.19 121 ASP A C 1
ATOM 987 O O . ASP A 1 121 ? 15.221 1.301 -7.808 1.00 98.19 121 ASP A O 1
ATOM 991 N N . VAL A 1 122 ? 13.735 1.802 -6.203 1.00 98.31 122 VAL A N 1
ATOM 992 C CA . VAL A 1 122 ? 12.992 2.767 -7.017 1.00 98.31 122 VAL A CA 1
ATOM 993 C C . VAL A 1 122 ? 13.688 4.125 -6.922 1.00 98.31 122 VAL A C 1
ATOM 995 O O . VAL A 1 122 ? 13.864 4.708 -5.853 1.00 98.31 122 VAL A O 1
ATOM 998 N N . GLU A 1 123 ? 14.133 4.639 -8.066 1.00 98.00 123 GLU A N 1
ATOM 999 C CA . GLU A 1 123 ? 14.776 5.951 -8.162 1.00 98.00 123 GLU A CA 1
ATOM 1000 C C . GLU A 1 123 ? 13.755 7.065 -8.383 1.00 98.00 123 GLU A C 1
ATOM 1002 O O . GLU A 1 123 ? 13.844 8.123 -7.759 1.00 98.00 123 GLU A O 1
ATOM 1007 N N . GLU A 1 124 ? 12.781 6.815 -9.256 1.00 98.06 124 GLU A N 1
ATOM 1008 C CA . GLU A 1 124 ? 11.753 7.781 -9.622 1.00 98.06 124 GLU A CA 1
ATOM 1009 C C . GLU A 1 124 ? 10.406 7.083 -9.800 1.00 98.06 124 GLU A C 1
ATOM 1011 O O . GLU A 1 124 ? 10.321 6.006 -10.394 1.00 98.06 124 GLU A O 1
ATOM 1016 N N . VAL A 1 125 ? 9.347 7.731 -9.313 1.00 97.88 125 VAL A N 1
ATOM 1017 C CA . VAL A 1 125 ? 7.953 7.350 -9.552 1.00 97.88 125 VAL A CA 1
ATOM 1018 C C . VAL A 1 125 ? 7.334 8.395 -10.472 1.00 97.88 125 VAL A C 1
ATOM 1020 O O . VAL A 1 125 ? 7.307 9.582 -10.150 1.00 97.88 125 VAL A O 1
ATOM 1023 N N . THR A 1 126 ? 6.807 7.953 -11.609 1.00 95.62 126 THR A N 1
ATOM 1024 C CA . THR A 1 126 ? 6.181 8.805 -12.624 1.00 95.62 126 THR A CA 1
ATOM 1025 C C . THR A 1 126 ? 4.684 8.520 -12.700 1.00 95.62 126 THR A C 1
ATOM 1027 O O . THR A 1 126 ? 4.246 7.381 -12.840 1.00 95.62 126 THR A O 1
ATOM 1030 N N . CYS A 1 127 ? 3.868 9.567 -12.611 1.00 94.12 127 CYS A N 1
ATOM 1031 C CA . CYS A 1 127 ? 2.421 9.474 -12.770 1.00 94.12 127 CYS A CA 1
ATOM 1032 C C . CYS A 1 127 ? 1.937 10.653 -13.613 1.00 94.12 127 CYS A C 1
ATOM 1034 O O . CYS A 1 127 ? 1.836 11.778 -13.130 1.00 94.12 127 CYS A O 1
ATOM 1036 N N . GLU A 1 128 ? 1.658 10.406 -14.892 1.00 90.81 128 GLU A N 1
ATOM 1037 C CA . GLU A 1 128 ? 1.258 11.470 -15.823 1.00 90.81 128 GLU A CA 1
ATOM 1038 C C . GLU A 1 128 ? -0.252 11.725 -15.844 1.00 90.81 128 GLU A C 1
ATOM 1040 O O . GLU A 1 128 ? -0.697 12.845 -16.097 1.00 90.81 128 GLU A O 1
ATOM 1045 N N . ARG A 1 129 ? -1.050 10.666 -15.674 1.00 92.81 129 ARG A N 1
ATOM 1046 C CA . ARG A 1 129 ? -2.512 10.693 -15.780 1.00 92.81 129 ARG A CA 1
ATOM 1047 C C . ARG A 1 129 ? -3.119 9.645 -14.861 1.00 92.81 129 ARG A C 1
ATOM 1049 O O . ARG A 1 129 ? -2.560 8.568 -14.696 1.00 92.81 129 ARG A O 1
ATOM 1056 N N . TYR A 1 130 ? -4.313 9.936 -14.358 1.00 92.38 130 TYR A N 1
ATOM 1057 C CA . TYR A 1 130 ? -5.041 9.041 -13.464 1.00 92.38 130 TYR A CA 1
ATOM 1058 C C . TYR A 1 130 ? -5.486 7.729 -14.131 1.00 92.38 130 TYR A C 1
ATOM 1060 O O . TYR A 1 130 ? -5.710 6.740 -13.439 1.00 92.38 130 TYR A O 1
ATOM 1068 N N . ASP A 1 131 ? -5.639 7.719 -15.457 1.00 93.62 131 ASP A N 1
ATOM 1069 C CA . ASP A 1 131 ? -6.116 6.593 -16.269 1.00 93.62 131 ASP A CA 1
ATOM 1070 C C . ASP A 1 131 ? -4.981 5.793 -16.927 1.00 93.62 131 ASP A C 1
ATOM 1072 O O . ASP A 1 131 ? -5.221 4.999 -17.839 1.00 93.62 131 ASP A O 1
ATOM 1076 N N . ARG A 1 132 ? -3.736 6.015 -16.491 1.00 94.75 132 ARG A N 1
ATOM 1077 C CA . ARG A 1 132 ? -2.575 5.231 -16.907 1.00 94.75 132 ARG A CA 1
ATOM 1078 C C . ARG A 1 132 ? -1.872 4.625 -15.710 1.00 94.75 132 ARG A C 1
ATOM 1080 O O . ARG A 1 132 ? -1.973 5.123 -14.589 1.00 94.75 132 ARG A O 1
ATOM 1087 N N . ASN A 1 133 ? -1.147 3.554 -15.989 1.00 97.00 133 ASN A N 1
ATOM 1088 C CA . ASN A 1 133 ? -0.298 2.904 -15.017 1.00 97.00 133 ASN A CA 1
ATOM 1089 C C . ASN A 1 133 ? 0.767 3.890 -14.528 1.00 97.00 133 ASN A C 1
ATOM 1091 O O . ASN A 1 133 ? 1.314 4.676 -15.3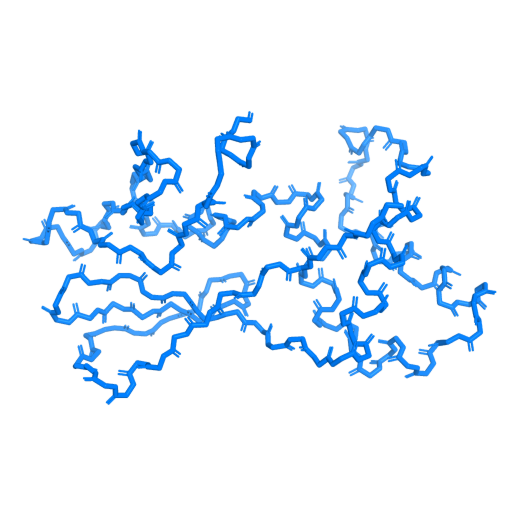05 1.00 97.00 133 ASN A O 1
ATOM 1095 N N . VAL A 1 134 ? 1.038 3.850 -13.228 1.00 98.00 134 VAL A N 1
ATOM 1096 C CA . VAL A 1 134 ? 2.191 4.531 -12.641 1.00 98.00 134 VAL A CA 1
ATOM 1097 C C . VAL A 1 134 ? 3.446 3.856 -13.193 1.00 98.00 134 VAL A C 1
ATOM 1099 O O . VAL A 1 134 ? 3.504 2.627 -13.252 1.00 98.00 134 VAL A O 1
ATOM 1102 N N . GLY A 1 135 ? 4.429 4.637 -13.622 1.00 98.12 135 GLY A N 1
ATOM 1103 C CA . GLY A 1 135 ? 5.714 4.133 -14.098 1.00 98.12 135 GLY A CA 1
ATOM 1104 C C . GLY A 1 135 ? 6.792 4.297 -13.034 1.00 98.12 135 GLY A C 1
ATOM 1105 O O . GLY A 1 135 ? 6.737 5.241 -12.243 1.00 98.12 135 GLY A O 1
ATOM 1106 N N . VAL A 1 136 ? 7.799 3.427 -13.031 1.00 98.50 136 VAL A N 1
ATOM 1107 C CA . VAL A 1 136 ? 8.973 3.574 -12.154 1.00 98.50 136 VAL A CA 1
ATOM 1108 C C . VAL A 1 136 ? 10.282 3.484 -12.924 1.00 98.50 136 VAL A C 1
ATOM 1110 O O . VAL A 1 136 ? 10.417 2.677 -13.842 1.00 98.50 136 VAL A O 1
ATOM 1113 N N . ILE A 1 137 ? 11.263 4.287 -12.518 1.00 98.31 137 ILE A N 1
ATOM 1114 C CA . ILE A 1 137 ? 12.666 4.102 -12.898 1.00 98.31 137 ILE A CA 1
ATOM 1115 C C . ILE A 1 137 ? 13.326 3.286 -11.791 1.00 98.31 137 ILE A C 1
ATOM 1117 O O . ILE A 1 137 ? 13.353 3.708 -10.634 1.00 98.31 137 ILE A O 1
ATOM 1121 N N . HIS A 1 138 ? 13.848 2.113 -12.141 1.00 98.25 138 HIS A N 1
ATOM 1122 C CA . HIS A 1 138 ? 14.456 1.187 -11.189 1.00 98.25 138 HIS A CA 1
ATOM 1123 C C . HIS A 1 138 ? 15.981 1.200 -11.311 1.00 98.25 138 HIS A C 1
ATOM 1125 O O . HIS A 1 138 ? 16.531 0.939 -12.384 1.00 98.25 138 HIS A O 1
ATOM 1131 N N . ARG A 1 139 ? 16.682 1.426 -10.195 1.00 98.00 139 ARG A N 1
ATOM 1132 C CA . ARG A 1 139 ? 18.145 1.605 -10.131 1.00 98.00 139 ARG A CA 1
ATOM 1133 C C . ARG A 1 139 ? 18.926 0.451 -10.753 1.00 98.00 139 ARG A C 1
ATOM 1135 O O . ARG A 1 139 ? 19.979 0.659 -11.351 1.00 98.00 139 ARG A O 1
ATOM 1142 N N . ARG A 1 140 ? 18.427 -0.776 -10.579 1.00 97.44 140 ARG A N 1
ATOM 1143 C CA . ARG A 1 140 ? 19.082 -2.009 -11.051 1.00 97.44 140 ARG A CA 1
ATOM 1144 C C . ARG A 1 140 ? 18.673 -2.448 -12.462 1.00 97.44 140 ARG A C 1
ATOM 1146 O O . ARG A 1 140 ? 19.373 -3.275 -13.030 1.00 97.44 140 ARG A O 1
ATOM 1153 N N . TYR A 1 141 ? 17.603 -1.878 -13.023 1.00 96.81 141 TYR A N 1
ATOM 1154 C CA . TYR A 1 141 ? 17.021 -2.280 -14.314 1.00 96.81 141 TYR A CA 1
ATOM 1155 C C . TYR A 1 141 ? 16.881 -1.087 -15.267 1.00 96.81 141 TYR A C 1
ATOM 1157 O O . TYR A 1 141 ? 15.811 -0.791 -15.804 1.00 96.81 141 TYR A O 1
ATOM 1165 N N . THR A 1 142 ? 17.981 -0.356 -15.435 1.00 94.50 142 THR A N 1
ATOM 1166 C CA . THR A 1 142 ? 18.010 0.897 -16.208 1.00 94.50 142 THR A CA 1
ATOM 1167 C C . THR A 1 142 ? 17.791 0.689 -17.708 1.00 94.50 142 THR A C 1
ATOM 1169 O O . THR A 1 142 ? 17.377 1.617 -18.399 1.00 94.50 142 THR A O 1
ATOM 1172 N N . GLU A 1 143 ? 17.997 -0.525 -18.225 1.00 95.62 143 GLU A N 1
ATOM 1173 C CA . GLU A 1 143 ? 17.788 -0.880 -19.630 1.00 95.62 143 GLU A CA 1
ATOM 1174 C C . GLU A 1 143 ? 16.331 -0.741 -20.091 1.00 95.62 143 GLU A C 1
ATOM 1176 O O . GLU A 1 143 ? 16.087 -0.511 -21.277 1.00 95.62 143 GLU A O 1
ATOM 1181 N N . TYR A 1 144 ? 15.368 -0.837 -19.169 1.00 95.19 144 TYR A N 1
ATOM 1182 C CA . TYR A 1 144 ? 13.949 -0.672 -19.484 1.00 95.19 144 TYR A CA 1
ATOM 1183 C C . TYR A 1 144 ? 13.513 0.800 -19.529 1.00 95.19 144 TYR A C 1
ATOM 1185 O O . TYR A 1 144 ? 12.433 1.095 -20.035 1.00 95.19 144 TYR A O 1
ATOM 1193 N N . ASN A 1 145 ? 14.357 1.739 -19.083 1.00 94.44 145 ASN A N 1
ATOM 1194 C CA . ASN A 1 145 ? 14.036 3.147 -18.812 1.00 94.44 145 ASN A CA 1
ATOM 1195 C C . ASN A 1 145 ? 12.904 3.323 -17.784 1.00 94.44 145 ASN A C 1
ATOM 1197 O O . ASN A 1 145 ? 13.168 3.749 -16.666 1.00 94.44 145 ASN A O 1
ATOM 1201 N N . ILE A 1 146 ? 11.663 2.994 -18.155 1.00 97.12 146 ILE A N 1
ATOM 1202 C CA . ILE A 1 146 ? 10.475 3.051 -17.299 1.00 97.12 146 ILE A CA 1
ATOM 1203 C C . ILE A 1 146 ? 9.829 1.668 -17.295 1.00 97.12 146 ILE A C 1
ATOM 1205 O O . ILE A 1 146 ? 9.529 1.118 -18.352 1.00 97.12 146 ILE A O 1
ATOM 1209 N N . LEU A 1 147 ? 9.598 1.129 -16.101 1.00 97.94 147 LEU A N 1
ATOM 1210 C CA . LEU A 1 147 ? 8.794 -0.067 -15.893 1.00 97.94 147 LEU A CA 1
ATOM 1211 C C . LEU A 1 147 ? 7.342 0.335 -15.633 1.00 97.94 147 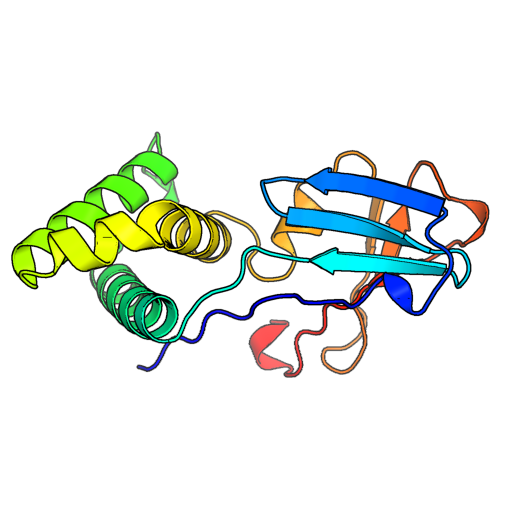LEU A C 1
ATOM 1213 O O . LEU A 1 147 ? 7.075 1.114 -14.713 1.00 97.94 147 LEU A O 1
ATOM 1217 N N . ASP A 1 148 ? 6.404 -0.223 -16.396 1.00 97.50 148 ASP A N 1
ATOM 1218 C CA . ASP A 1 148 ? 4.975 -0.035 -16.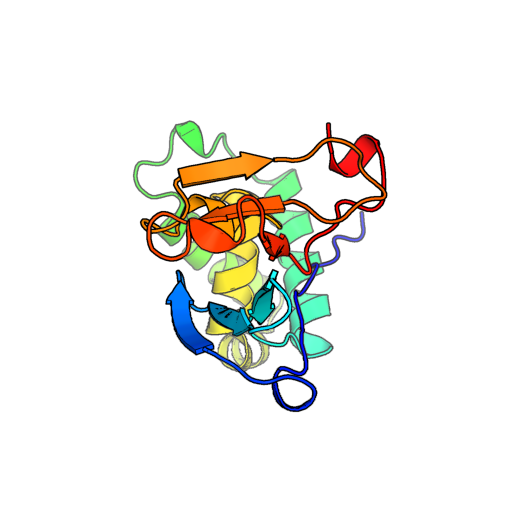131 1.00 97.50 148 ASP A CA 1
ATOM 1219 C C . ASP A 1 148 ? 4.569 -0.847 -14.895 1.00 97.50 148 ASP A C 1
ATOM 1221 O O . ASP A 1 148 ? 4.799 -2.060 -14.822 1.00 97.50 148 ASP A O 1
ATOM 1225 N N . THR A 1 149 ? 3.946 -0.195 -13.912 1.00 98.12 149 THR A N 1
ATOM 1226 C CA . THR A 1 149 ? 3.428 -0.898 -12.730 1.00 98.12 149 THR A CA 1
ATOM 1227 C C . THR A 1 149 ? 2.040 -1.483 -12.979 1.00 98.12 149 THR A C 1
ATOM 1229 O O . THR A 1 149 ? 1.410 -1.188 -13.988 1.00 98.12 149 THR A O 1
ATOM 1232 N N . ASN A 1 150 ? 1.495 -2.276 -12.056 1.00 97.19 150 ASN A N 1
ATOM 1233 C CA . ASN A 1 150 ? 0.063 -2.616 -12.028 1.00 97.19 150 ASN A CA 1
ATOM 1234 C C . ASN A 1 150 ? -0.783 -1.630 -11.191 1.00 97.19 150 ASN A C 1
ATOM 1236 O O . ASN A 1 150 ? -1.909 -1.954 -10.814 1.00 97.19 150 ASN A O 1
ATOM 1240 N N . ILE A 1 151 ? -0.256 -0.437 -10.898 1.00 97.31 151 ILE A N 1
ATOM 1241 C CA . ILE A 1 151 ? -0.914 0.586 -10.078 1.00 97.31 151 ILE A CA 1
ATOM 1242 C C . ILE A 1 151 ? -1.524 1.652 -10.986 1.00 97.31 151 ILE A C 1
ATOM 1244 O O . ILE A 1 151 ? -0.854 2.188 -11.864 1.00 97.31 151 ILE A O 1
ATOM 1248 N N . MET A 1 152 ? -2.789 1.998 -10.750 1.00 95.44 152 MET A N 1
ATOM 1249 C CA . MET A 1 152 ? -3.499 3.068 -11.454 1.00 95.44 152 MET A CA 1
ATOM 1250 C C . MET A 1 152 ? -4.471 3.755 -10.490 1.00 95.44 152 MET A C 1
ATOM 1252 O O . MET A 1 152 ? -5.220 3.081 -9.783 1.00 95.44 152 MET A O 1
ATOM 1256 N N . PHE A 1 153 ? -4.491 5.090 -10.482 1.00 93.06 153 PHE A N 1
ATOM 1257 C CA . PHE A 1 153 ? -5.388 5.869 -9.615 1.00 93.06 153 PHE A CA 1
ATOM 1258 C C . PHE A 1 153 ? -6.861 5.749 -10.028 1.00 93.06 153 PHE A C 1
ATOM 1260 O O . PHE A 1 153 ? -7.760 5.770 -9.192 1.00 93.06 153 PHE A O 1
ATOM 1267 N N . GLY A 1 154 ? -7.129 5.623 -11.327 1.00 91.62 154 GLY A N 1
ATOM 1268 C CA . GLY A 1 154 ? -8.455 5.402 -11.902 1.00 91.62 154 GLY A CA 1
ATOM 1269 C C . GLY A 1 154 ? -9.341 6.649 -11.977 1.00 91.62 154 GLY A C 1
ATOM 1270 O O . GLY A 1 154 ? -10.201 6.716 -12.854 1.00 91.62 154 GLY A O 1
ATOM 1271 N N . THR A 1 155 ? -9.131 7.660 -11.127 1.00 91.75 155 THR A N 1
ATOM 1272 C CA . THR A 1 155 ? -9.863 8.938 -11.164 1.00 91.75 155 THR A CA 1
ATOM 1273 C C . THR A 1 155 ? -8.958 10.132 -10.869 1.00 91.75 155 THR A C 1
ATOM 1275 O O . THR A 1 155 ? -7.961 10.016 -10.158 1.00 91.75 155 THR A O 1
ATOM 1278 N N . ALA A 1 156 ? -9.325 11.307 -11.391 1.00 89.75 156 ALA A N 1
ATOM 1279 C CA . ALA A 1 156 ? -8.606 12.546 -11.104 1.00 89.75 156 ALA A CA 1
ATOM 1280 C C . ALA A 1 156 ? -8.617 12.887 -9.602 1.00 89.75 156 ALA A C 1
ATOM 1282 O O . ALA A 1 156 ? -7.604 13.335 -9.084 1.00 89.75 156 ALA A O 1
ATOM 1283 N N . ASP A 1 157 ? -9.726 12.627 -8.902 1.00 88.12 157 ASP A N 1
ATOM 1284 C CA . ASP A 1 157 ? -9.840 12.871 -7.457 1.00 88.12 157 ASP A CA 1
ATOM 1285 C C . ASP A 1 157 ? -8.913 11.975 -6.631 1.00 88.12 157 ASP A C 1
ATOM 1287 O O . ASP A 1 157 ? -8.414 12.418 -5.610 1.00 88.12 157 ASP A O 1
ATOM 1291 N N . ALA A 1 158 ? -8.670 10.729 -7.052 1.00 85.50 158 ALA A N 1
ATOM 1292 C CA . ALA A 1 158 ? -7.739 9.842 -6.353 1.00 85.50 158 ALA A CA 1
ATOM 1293 C C . ALA A 1 158 ? -6.267 10.225 -6.583 1.00 85.50 158 ALA A C 1
ATOM 1295 O O . ALA A 1 158 ? -5.409 9.849 -5.791 1.00 85.50 158 ALA A O 1
ATOM 1296 N N . MET A 1 159 ? -5.980 10.928 -7.682 1.00 85.25 159 MET A N 1
ATOM 1297 C CA . MET A 1 159 ? -4.637 11.385 -8.046 1.00 85.25 159 MET A CA 1
ATOM 1298 C C . MET A 1 159 ? -4.260 12.724 -7.382 1.00 85.25 159 MET A C 1
ATOM 1300 O O . MET A 1 159 ? -3.071 13.012 -7.258 1.00 85.25 159 MET A O 1
ATOM 1304 N N . ASN A 1 160 ? -5.250 13.544 -7.006 1.00 74.31 160 ASN A N 1
ATOM 1305 C CA . ASN A 1 160 ? -5.072 14.873 -6.398 1.00 74.31 160 ASN A CA 1
ATOM 1306 C C . ASN A 1 160 ? -5.048 14.816 -4.866 1.00 74.31 160 ASN A C 1
ATOM 1308 O O . ASN A 1 160 ? -4.321 15.649 -4.277 1.00 74.31 160 ASN A O 1
#

Secondary structure (DSSP, 8-state):
-----------GGGS-EEEEEEETTEEEEEETTSEEEEEPPPPPHHHHHHHHHHHHHHHHH---GGG-S-HHHHHHHHHHHHHHHTT-HHHHHHTHHHHHHHHHHHHTS-GGGHHHHT-TTEEEEE---TTSPPEEEETT-GGGSSEEES----SHHHH-

Foldseek 3Di:
DFDFADFFDDDCVVFAFPDWDDFLQWIWTQGPVQATEIGHDDDDPLLRVLLRVLVVCCVVVPDPCVPPPDSLVVSLVSSQVVCVVVVNNVSCVVCVVVSSSQCCCCPVADGQCRRLVRDPQFPDWDDDDQCAFIWTCGNVPCVSVIGGYSDHLNDPVSVD

Radius of gyration: 17.01 Å; chains: 1; bounding box: 38×32×42 Å